Protein AF-A0A6G2VHH0-F1 (afdb_monomer)

pLDDT: mean 79.78, std 10.85, range [45.25, 90.62]

Mean predicted aligned error: 7.55 Å

Structure (mmCIF, N/CA/C/O backbone):
data_AF-A0A6G2VHH0-F1
#
_entry.id   AF-A0A6G2VHH0-F1
#
loop_
_atom_site.group_PDB
_atom_site.id
_atom_site.type_symbol
_atom_site.label_atom_id
_atom_site.label_alt_id
_atom_site.label_comp_id
_atom_site.label_asym_id
_atom_site.label_entity_id
_atom_site.label_seq_id
_atom_site.pdbx_PDB_ins_code
_atom_site.Cartn_x
_atom_site.Cartn_y
_atom_site.Cartn_z
_atom_site.occupancy
_atom_site.B_iso_or_equiv
_atom_site.auth_seq_id
_atom_site.auth_comp_id
_atom_site.auth_asym_id
_atom_site.auth_atom_id
_atom_site.pdbx_PDB_model_num
ATOM 1 N N . MET A 1 1 ? -13.113 1.738 -0.870 1.00 81.62 1 MET A N 1
ATOM 2 C CA . MET A 1 1 ? -12.111 1.497 -1.932 1.00 81.62 1 MET A CA 1
ATOM 3 C C . MET A 1 1 ? -11.086 2.628 -1.829 1.00 81.62 1 MET A C 1
ATOM 5 O O . MET A 1 1 ? -11.307 3.521 -1.015 1.00 81.62 1 MET A O 1
ATOM 9 N N . TRP A 1 2 ? -9.948 2.590 -2.519 1.00 87.44 2 TRP A N 1
ATOM 10 C CA . TRP A 1 2 ? -8.976 3.693 -2.476 1.00 87.44 2 TRP A CA 1
ATOM 11 C C . TRP A 1 2 ? -8.669 4.186 -3.881 1.00 87.44 2 TRP A C 1
ATOM 13 O O . TRP A 1 2 ? -8.480 3.372 -4.779 1.00 87.44 2 TRP A O 1
ATOM 23 N N . HIS A 1 3 ? -8.615 5.501 -4.043 1.00 87.12 3 HIS A N 1
ATOM 24 C CA . HIS A 1 3 ? -8.036 6.153 -5.210 1.00 87.12 3 HIS A CA 1
ATOM 25 C C . HIS A 1 3 ? -6.593 6.536 -4.871 1.00 87.12 3 HIS A C 1
ATOM 27 O O . HIS A 1 3 ? -6.346 7.033 -3.771 1.00 87.12 3 HIS A O 1
ATOM 33 N N . VAL A 1 4 ? -5.649 6.271 -5.768 1.00 85.75 4 VAL A N 1
ATOM 34 C CA . VAL A 1 4 ? -4.212 6.437 -5.539 1.00 85.75 4 VAL A CA 1
ATOM 35 C C . VAL A 1 4 ? -3.597 7.217 -6.687 1.00 85.75 4 VAL A C 1
ATOM 37 O O . VAL A 1 4 ? -3.705 6.806 -7.834 1.00 85.75 4 VAL A O 1
ATOM 40 N N . GLU A 1 5 ? -2.900 8.297 -6.362 1.00 85.06 5 GLU A N 1
ATOM 41 C CA . GLU A 1 5 ? -2.072 9.051 -7.297 1.00 85.06 5 GLU A CA 1
ATOM 42 C C . GLU A 1 5 ? -0.606 8.714 -7.025 1.00 85.06 5 GLU A C 1
ATOM 44 O O . GLU A 1 5 ? -0.102 8.948 -5.921 1.00 85.06 5 GLU A O 1
ATOM 49 N N . LEU A 1 6 ? 0.069 8.135 -8.018 1.00 83.69 6 LEU A N 1
ATOM 50 C CA . LEU A 1 6 ? 1.484 7.777 -7.948 1.00 83.69 6 LEU A CA 1
ATOM 51 C C . LEU A 1 6 ? 2.314 8.781 -8.739 1.00 83.69 6 LEU A C 1
ATOM 53 O O . LEU A 1 6 ? 2.083 8.946 -9.931 1.00 83.69 6 LEU A O 1
ATOM 57 N N . SER A 1 7 ? 3.318 9.387 -8.113 1.00 84.62 7 SER A N 1
ATOM 58 C CA . SER A 1 7 ? 4.265 10.277 -8.785 1.00 84.62 7 SER A CA 1
ATOM 59 C C . SER A 1 7 ? 5.703 9.873 -8.473 1.00 84.62 7 SER A C 1
ATOM 61 O O . SER A 1 7 ? 6.061 9.597 -7.328 1.00 84.62 7 SER A O 1
ATOM 63 N N . SER A 1 8 ? 6.545 9.834 -9.501 1.00 82.81 8 SER A N 1
ATOM 64 C CA . SER A 1 8 ? 7.984 9.608 -9.366 1.00 82.81 8 SER A CA 1
ATOM 65 C C . SER A 1 8 ? 8.738 10.786 -9.966 1.00 82.81 8 SER A C 1
ATOM 67 O O . SER A 1 8 ? 8.213 11.515 -10.811 1.00 82.81 8 SER A O 1
ATOM 69 N N . GLN A 1 9 ? 9.983 10.986 -9.541 1.00 75.62 9 GLN A N 1
ATOM 70 C CA . GLN A 1 9 ? 10.801 12.100 -10.010 1.00 75.62 9 GLN A CA 1
ATOM 71 C C . GLN A 1 9 ? 10.868 12.154 -11.552 1.00 75.62 9 GLN A C 1
ATOM 73 O O . GLN A 1 9 ? 11.479 11.301 -12.187 1.00 75.62 9 GLN A O 1
ATOM 78 N N . GLY A 1 10 ? 10.241 13.177 -12.145 1.00 67.06 10 GLY A N 1
ATOM 79 C CA . GLY A 1 10 ? 10.242 13.420 -13.593 1.00 67.06 10 GLY A CA 1
ATOM 80 C C . GLY A 1 10 ? 9.082 12.812 -14.392 1.00 67.06 10 GLY A C 1
ATOM 81 O O . GLY A 1 10 ? 9.044 13.036 -15.599 1.00 67.06 10 GLY A O 1
ATOM 82 N N . ASN A 1 11 ? 8.137 12.110 -13.755 1.00 74.94 11 ASN A N 1
ATOM 83 C CA . ASN A 1 11 ? 6.980 11.505 -14.424 1.00 74.94 11 ASN A CA 1
ATOM 84 C C . ASN A 1 11 ? 5.659 12.179 -14.030 1.00 74.94 11 ASN A C 1
ATOM 86 O O . ASN A 1 11 ? 5.526 12.724 -12.932 1.00 74.94 11 ASN A O 1
ATOM 90 N N . GLU A 1 12 ? 4.674 12.123 -14.930 1.00 76.50 12 GLU A N 1
ATOM 91 C CA . GLU A 1 12 ? 3.310 12.562 -14.629 1.00 76.50 12 GLU A CA 1
ATOM 92 C C . GLU A 1 12 ? 2.627 11.610 -13.631 1.00 76.50 12 GLU A C 1
ATOM 94 O O . GLU A 1 12 ? 2.903 10.405 -13.654 1.00 76.50 12 GLU A O 1
ATOM 99 N N . PRO A 1 13 ? 1.742 12.125 -12.757 1.00 76.44 13 PRO A N 1
ATOM 100 C CA . PRO A 1 13 ? 1.005 11.292 -11.822 1.00 76.44 13 PRO A CA 1
ATOM 101 C C . PRO A 1 13 ? 0.106 10.279 -12.534 1.00 76.44 13 PRO A C 1
ATOM 103 O O . PRO A 1 13 ? -0.609 10.631 -13.471 1.00 76.44 13 PRO A O 1
ATOM 106 N N . VAL A 1 14 ? 0.096 9.035 -12.054 1.00 80.19 14 VAL A N 1
ATOM 107 C CA . VAL A 1 14 ? -0.765 7.968 -12.583 1.00 80.19 14 VAL A CA 1
ATOM 108 C C . VAL A 1 14 ? -1.890 7.667 -11.584 1.00 80.19 14 VAL A C 1
ATOM 110 O O . VAL A 1 14 ? -1.580 7.297 -10.446 1.00 80.19 14 VAL A O 1
ATOM 113 N N . PRO A 1 15 ? -3.175 7.800 -11.977 1.00 81.88 15 PRO A N 1
ATOM 114 C CA . PRO A 1 15 ? -4.308 7.479 -11.117 1.00 81.88 15 PRO A CA 1
ATOM 115 C C . PRO A 1 15 ? -4.649 5.981 -11.156 1.00 81.88 15 PRO A C 1
ATOM 117 O O . PRO A 1 15 ? -4.796 5.371 -12.219 1.00 81.88 15 PRO A O 1
ATOM 120 N N . LEU A 1 16 ? -4.808 5.385 -9.977 1.00 83.88 16 LEU A N 1
ATOM 121 C CA .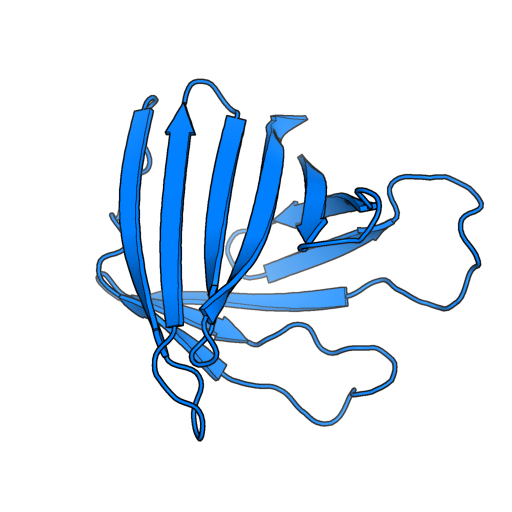 LEU A 1 16 ? -5.080 3.963 -9.768 1.00 83.88 16 LEU A CA 1
ATOM 122 C C . LEU A 1 16 ? -6.210 3.765 -8.749 1.00 83.88 16 LEU A C 1
ATOM 124 O O . LEU A 1 16 ? -6.399 4.560 -7.827 1.00 83.88 16 LEU A O 1
ATOM 128 N N . ARG A 1 17 ? -6.925 2.648 -8.863 1.00 87.12 17 ARG A N 1
ATOM 129 C CA . ARG A 1 17 ? -7.846 2.125 -7.852 1.00 87.12 17 ARG A CA 1
ATOM 130 C C . ARG A 1 17 ? -7.218 0.967 -7.114 1.00 87.12 17 ARG A C 1
ATOM 132 O O . ARG A 1 17 ? -6.664 0.058 -7.721 1.00 87.12 17 ARG A O 1
ATOM 139 N N . VAL A 1 18 ? -7.371 0.972 -5.795 1.00 85.88 18 VAL A N 1
ATOM 140 C CA . VAL A 1 18 ? -6.889 -0.105 -4.933 1.00 85.88 18 VAL A CA 1
ATOM 141 C C . VAL A 1 18 ? -8.036 -0.692 -4.115 1.00 85.88 18 VAL A C 1
ATOM 143 O O . VAL A 1 18 ? -8.698 -0.011 -3.316 1.00 85.88 18 VAL A O 1
ATOM 146 N N . GLY A 1 19 ? -8.273 -1.986 -4.320 1.00 86.88 19 GLY A N 1
ATOM 147 C CA . GLY A 1 19 ? -9.137 -2.818 -3.492 1.00 86.88 19 GLY A CA 1
ATOM 148 C C . GLY A 1 19 ? -8.320 -3.454 -2.375 1.00 86.88 19 GLY A C 1
ATOM 149 O O . GLY A 1 19 ? -7.2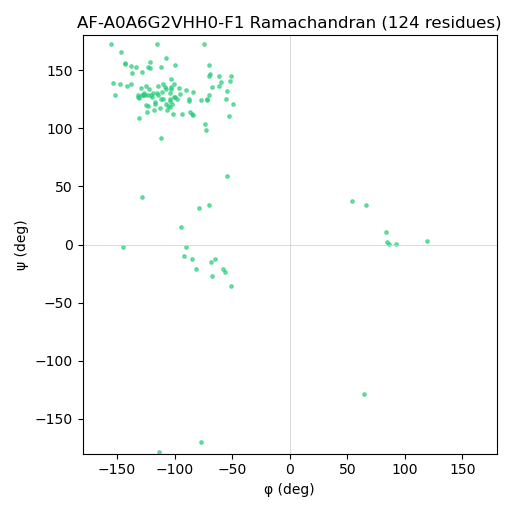48 -3.985 -2.626 1.00 86.88 19 GLY A O 1
ATOM 150 N N . VAL A 1 20 ? -8.801 -3.413 -1.130 1.00 83.94 20 VAL A N 1
ATOM 151 C CA . VAL A 1 20 ? -8.108 -4.030 0.015 1.00 83.94 20 VAL A CA 1
ATOM 152 C C . VAL A 1 20 ? -9.100 -4.863 0.814 1.00 83.94 20 VAL A C 1
ATOM 154 O O . VAL A 1 20 ? -10.166 -4.377 1.197 1.00 83.94 20 VAL A O 1
ATOM 157 N N . THR A 1 21 ? -8.738 -6.113 1.081 1.00 87.94 21 THR A N 1
ATOM 158 C CA . THR A 1 21 ? -9.442 -7.025 1.988 1.00 87.94 21 THR A CA 1
ATOM 159 C C . THR A 1 21 ? -8.573 -7.325 3.209 1.00 87.94 21 THR A C 1
ATOM 161 O O . THR A 1 21 ? -7.455 -6.831 3.313 1.00 87.94 21 THR A O 1
ATOM 164 N N . ALA A 1 22 ? -9.059 -8.165 4.129 1.00 84.75 22 ALA A N 1
ATOM 165 C CA . ALA A 1 22 ? -8.305 -8.580 5.315 1.00 84.75 22 ALA A CA 1
ATOM 166 C C . ALA A 1 22 ? -7.041 -9.416 5.018 1.00 84.75 22 ALA A C 1
ATOM 168 O O . ALA A 1 22 ? -6.252 -9.638 5.933 1.00 84.75 22 ALA A O 1
ATOM 169 N N . SER A 1 23 ? -6.860 -9.912 3.790 1.00 87.19 23 SER A N 1
ATOM 170 C CA . SER A 1 23 ? -5.717 -10.770 3.432 1.00 87.19 23 SER A CA 1
ATOM 171 C C . SER A 1 23 ? -5.176 -10.565 2.015 1.00 87.19 23 SER A C 1
ATOM 173 O O . SER A 1 23 ? -4.229 -11.241 1.616 1.00 87.19 23 SER A O 1
ATOM 175 N N . SER A 1 24 ? -5.790 -9.690 1.221 1.00 86.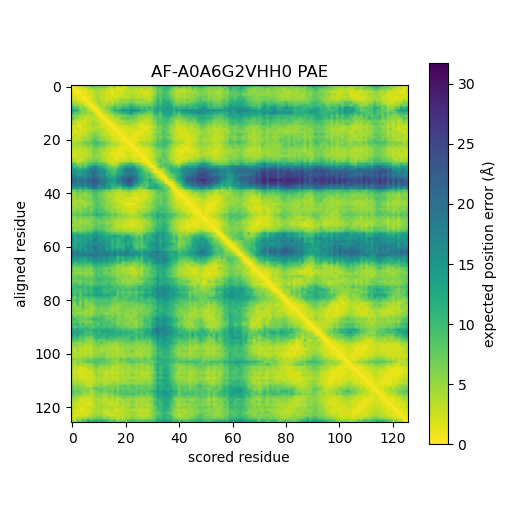62 24 SER A N 1
ATOM 176 C CA . SER A 1 24 ? -5.397 -9.437 -0.166 1.00 86.62 24 SER A CA 1
ATOM 177 C C . SER A 1 24 ? -5.617 -7.987 -0.565 1.00 86.62 24 SER A C 1
ATOM 179 O O . SER A 1 24 ? -6.316 -7.235 0.123 1.00 86.62 24 SER A O 1
ATOM 181 N N . TYR A 1 25 ? -5.022 -7.611 -1.688 1.00 86.69 25 TYR A N 1
ATOM 182 C CA . TYR A 1 25 ? -5.272 -6.345 -2.354 1.00 86.69 25 TYR A CA 1
ATOM 183 C C . TYR A 1 25 ? -5.253 -6.523 -3.873 1.00 86.69 25 TYR A C 1
ATOM 185 O O . TYR A 1 25 ? -4.643 -7.465 -4.383 1.00 86.69 25 TYR A O 1
ATOM 193 N N . THR A 1 26 ? -5.922 -5.611 -4.570 1.00 86.38 26 THR A N 1
ATOM 194 C CA . THR A 1 26 ? -5.908 -5.485 -6.029 1.00 86.38 26 THR A CA 1
ATOM 195 C C . THR A 1 26 ? -5.582 -4.049 -6.417 1.00 86.38 26 THR A C 1
ATOM 197 O O . THR A 1 26 ? -5.919 -3.124 -5.676 1.00 86.38 26 THR A O 1
ATOM 200 N N . ILE A 1 27 ? -4.922 -3.858 -7.555 1.00 84.44 27 ILE A N 1
ATOM 201 C CA . ILE A 1 27 ? -4.594 -2.553 -8.133 1.00 84.44 27 ILE A CA 1
ATOM 202 C C . ILE A 1 27 ? -5.082 -2.559 -9.576 1.00 84.44 27 ILE A C 1
ATOM 204 O O . ILE A 1 27 ? -4.753 -3.475 -10.323 1.00 84.44 27 ILE A O 1
ATOM 208 N N . GLU A 1 28 ? -5.849 -1.547 -9.955 1.00 85.00 28 GLU A N 1
ATOM 209 C CA . GLU A 1 2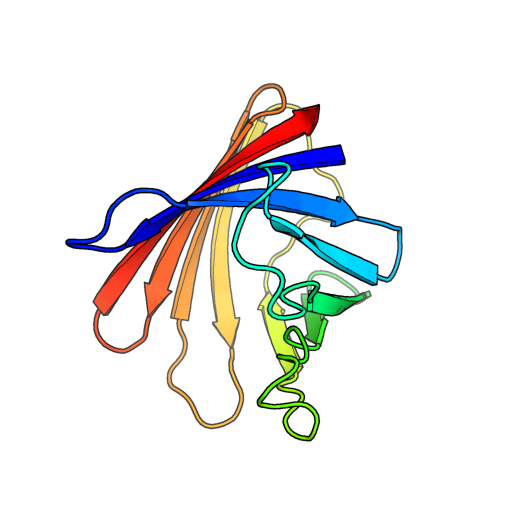8 ? -6.445 -1.399 -11.283 1.00 85.00 28 GLU A CA 1
ATOM 210 C C . GLU A 1 28 ? -6.310 0.064 -11.744 1.00 85.00 28 GLU A C 1
ATOM 212 O O . GLU A 1 28 ? -6.245 0.961 -10.901 1.00 85.00 28 GLU A O 1
ATOM 217 N N . PRO A 1 29 ? -6.275 0.362 -13.051 1.00 81.62 29 PRO A N 1
ATOM 218 C CA . PRO A 1 29 ? -6.360 1.738 -13.547 1.00 81.62 29 PRO A CA 1
ATOM 219 C C . PRO A 1 29 ? -7.684 2.421 -13.151 1.00 81.62 29 PRO A C 1
ATOM 221 O O . PRO A 1 29 ? -8.728 1.773 -13.109 1.00 81.62 29 PRO A O 1
ATOM 224 N N . ASP A 1 30 ? -7.665 3.732 -12.878 1.00 74.31 30 ASP A N 1
ATOM 225 C CA . ASP A 1 30 ? -8.884 4.478 -12.502 1.00 74.31 30 ASP A CA 1
ATOM 226 C C . ASP A 1 30 ? -9.754 4.911 -13.705 1.00 74.31 30 ASP A C 1
ATOM 228 O O . ASP A 1 30 ? -10.953 5.146 -13.542 1.00 74.31 30 ASP A O 1
ATOM 232 N N . GLU A 1 31 ? -9.188 4.986 -14.918 1.00 71.38 31 GLU A N 1
ATOM 233 C CA . GLU A 1 31 ? -9.895 5.447 -16.124 1.00 71.38 31 GLU A CA 1
ATOM 234 C C . GLU A 1 31 ? -10.490 4.310 -16.974 1.00 71.38 31 GLU A C 1
ATOM 236 O O . GLU A 1 31 ? -9.809 3.367 -17.386 1.00 71.38 31 GLU A O 1
ATOM 241 N N . GLU A 1 32 ? -11.773 4.454 -17.314 1.00 52.88 32 GLU A N 1
ATOM 242 C CA . GLU A 1 32 ? -12.503 3.580 -18.234 1.00 52.88 32 GLU A CA 1
ATOM 243 C C . GLU A 1 32 ? -12.025 3.841 -19.679 1.00 52.88 32 GLU A C 1
ATOM 245 O O . GLU A 1 32 ? -12.426 4.815 -20.315 1.00 52.88 32 GLU A O 1
ATOM 250 N N . GLY A 1 33 ? -11.120 2.996 -20.189 1.00 50.69 33 GLY A N 1
ATOM 251 C CA . GLY A 1 33 ? -10.532 3.127 -21.533 1.00 50.69 33 GLY A CA 1
ATOM 252 C C . GLY A 1 33 ? -9.012 3.311 -21.572 1.00 50.69 33 GLY A C 1
ATOM 253 O O . GLY A 1 33 ? -8.454 3.439 -22.665 1.00 50.69 33 GLY A O 1
ATOM 254 N N . ALA A 1 34 ? -8.331 3.279 -20.419 1.00 54.31 34 ALA A N 1
ATOM 255 C CA . ALA A 1 34 ? -6.887 3.059 -20.377 1.00 54.31 34 ALA A CA 1
ATOM 256 C C . ALA A 1 34 ? -6.540 1.787 -21.183 1.00 54.31 34 ALA A C 1
ATOM 258 O O . ALA A 1 34 ? -7.326 0.834 -21.148 1.00 54.31 34 ALA A O 1
ATOM 259 N N . PRO A 1 35 ? -5.425 1.763 -21.947 1.00 45.25 35 PRO A N 1
ATOM 260 C CA . PRO A 1 35 ? -5.089 0.638 -22.815 1.00 45.25 35 PRO A CA 1
ATOM 261 C C . PRO A 1 35 ? -5.202 -0.672 -22.037 1.00 45.25 35 PRO A C 1
ATOM 263 O O . PRO A 1 35 ? -4.561 -0.842 -21.001 1.00 45.25 35 PRO A O 1
ATOM 266 N N . SER A 1 36 ? -6.067 -1.547 -22.552 1.00 47.94 36 SER A N 1
ATOM 267 C CA . SER A 1 36 ? -6.511 -2.824 -21.992 1.00 47.94 36 SER A CA 1
ATOM 268 C C . SER A 1 36 ? -5.424 -3.899 -22.001 1.00 47.94 36 SER A C 1
ATOM 270 O O . SER A 1 36 ? -5.719 -5.066 -22.242 1.00 47.94 36 SER A O 1
ATOM 272 N N . ASP A 1 37 ? -4.166 -3.516 -21.818 1.00 52.75 37 ASP A N 1
ATOM 273 C CA . ASP A 1 37 ? -3.179 -4.486 -21.379 1.00 52.75 37 ASP A CA 1
ATOM 274 C C . ASP A 1 37 ? -3.533 -4.752 -19.919 1.00 52.75 37 ASP A C 1
ATOM 276 O O . ASP A 1 37 ? -3.680 -3.795 -19.161 1.00 52.75 37 ASP A O 1
ATOM 280 N N . ASP A 1 38 ? -3.765 -6.016 -19.574 1.00 54.00 38 ASP A N 1
ATOM 281 C CA . ASP A 1 38 ? -4.326 -6.559 -18.330 1.00 54.00 38 ASP A CA 1
ATOM 282 C C . ASP A 1 38 ? -3.605 -6.117 -17.035 1.00 54.00 38 ASP A C 1
ATOM 284 O O . ASP A 1 38 ? -3.123 -6.926 -16.256 1.00 54.00 38 ASP A O 1
ATOM 288 N N . ARG A 1 39 ? -3.535 -4.817 -16.750 1.00 66.75 39 ARG A N 1
ATOM 289 C CA . ARG A 1 39 ? -2.828 -4.182 -15.628 1.00 66.75 39 ARG A CA 1
ATOM 290 C C . ARG A 1 39 ? -3.601 -4.286 -14.313 1.00 66.75 39 ARG A C 1
ATOM 292 O O . ARG A 1 39 ? -3.559 -3.376 -13.492 1.00 66.75 39 ARG A O 1
ATOM 299 N N . SER A 1 40 ? -4.365 -5.355 -14.119 1.00 72.06 40 SER A N 1
ATOM 300 C CA . SER A 1 40 ? -4.894 -5.676 -12.800 1.00 72.06 40 SER A CA 1
ATOM 301 C C . SER A 1 40 ? -3.834 -6.468 -12.053 1.00 72.06 40 SER A C 1
ATOM 303 O O . SER A 1 40 ? -3.524 -7.601 -12.421 1.00 72.06 40 SER A O 1
ATOM 305 N N . TRP A 1 41 ? -3.279 -5.877 -11.006 1.00 80.56 41 TRP A N 1
ATOM 306 C CA . TRP A 1 41 ? -2.314 -6.549 -10.148 1.00 80.56 41 TRP A CA 1
ATOM 307 C C . TRP A 1 41 ? -2.994 -7.039 -8.886 1.00 80.56 41 TRP A C 1
ATOM 309 O O . TRP A 1 41 ? -3.761 -6.300 -8.271 1.00 80.56 41 TRP A O 1
ATOM 319 N N . GLU A 1 42 ? -2.666 -8.247 -8.449 1.00 83.44 42 GLU A N 1
ATOM 320 C CA . GLU A 1 42 ? -3.105 -8.768 -7.161 1.00 83.44 42 GLU A CA 1
ATOM 321 C C . GLU A 1 42 ? -1.922 -9.179 -6.29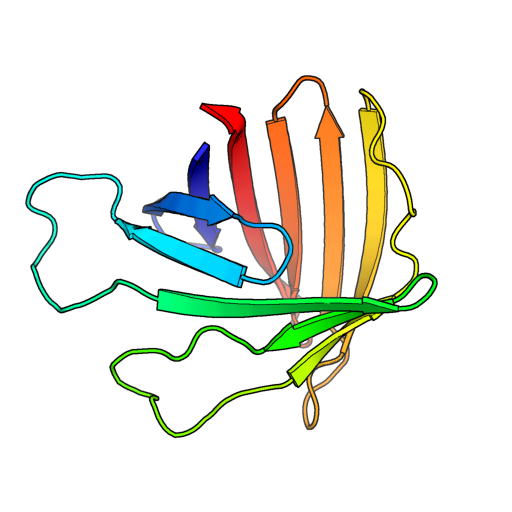1 1.00 83.44 42 GLU A C 1
ATOM 323 O O . GLU A 1 42 ? -0.846 -9.539 -6.774 1.00 83.44 42 GLU A O 1
ATOM 328 N N . GLY A 1 43 ? -2.136 -9.117 -4.981 1.00 84.06 43 GLY A N 1
ATOM 329 C CA . GLY A 1 43 ? -1.171 -9.582 -4.000 1.00 84.06 43 GLY A CA 1
ATOM 330 C C . GLY A 1 43 ? -1.829 -9.956 -2.680 1.00 84.06 43 GLY A C 1
ATOM 331 O O . GLY A 1 43 ? -3.032 -9.765 -2.451 1.00 84.06 43 GLY A O 1
ATOM 332 N N . LYS A 1 44 ? -1.021 -10.531 -1.792 1.00 87.50 44 LYS A N 1
ATOM 333 C CA . LYS A 1 44 ? -1.446 -11.005 -0.472 1.00 87.50 44 LYS A CA 1
ATOM 334 C C . LYS A 1 44 ? -0.658 -10.306 0.614 1.00 87.50 44 LYS A C 1
ATOM 336 O O . LYS A 1 44 ? 0.482 -9.900 0.413 1.00 87.50 44 LYS A O 1
ATOM 341 N N . TRP A 1 45 ? -1.277 -10.177 1.780 1.00 88.88 45 TRP A N 1
ATOM 342 C CA . TRP A 1 45 ? -0.618 -9.588 2.934 1.00 88.88 45 TRP A CA 1
ATOM 343 C C . TRP A 1 45 ? -1.012 -10.282 4.234 1.00 88.88 45 TRP A C 1
ATOM 345 O O . TRP A 1 45 ? -2.082 -10.882 4.350 1.00 88.88 45 TRP A O 1
ATOM 355 N N . ALA A 1 46 ? -0.129 -10.195 5.227 1.00 89.06 46 ALA A N 1
ATOM 356 C CA . ALA A 1 46 ? -0.380 -10.690 6.573 1.00 89.06 46 ALA A CA 1
ATOM 357 C C . ALA A 1 46 ? 0.335 -9.833 7.622 1.00 89.06 46 ALA A C 1
ATOM 359 O O . ALA A 1 46 ? 1.510 -9.502 7.471 1.00 89.06 46 ALA A O 1
ATOM 360 N N . ILE A 1 47 ? -0.346 -9.545 8.733 1.00 84.69 47 ILE A N 1
ATOM 361 C CA . ILE A 1 47 ? 0.268 -8.926 9.916 1.00 84.69 47 ILE A CA 1
ATOM 362 C C . ILE A 1 47 ? 0.556 -10.014 10.952 1.00 84.69 47 ILE A C 1
ATOM 364 O O . ILE A 1 47 ? -0.332 -10.779 11.331 1.00 84.69 47 ILE A O 1
ATOM 368 N N . ARG A 1 48 ? 1.804 -10.090 11.426 1.00 87.50 48 ARG A N 1
ATOM 369 C CA . ARG A 1 48 ? 2.217 -10.982 12.523 1.00 87.50 48 ARG A CA 1
ATOM 370 C C . ARG A 1 48 ? 3.016 -10.181 13.545 1.00 87.50 48 ARG A C 1
ATOM 372 O O . ARG A 1 48 ? 4.155 -9.795 13.288 1.00 87.50 48 ARG A O 1
ATOM 379 N N . GLY A 1 49 ? 2.423 -9.934 14.712 1.00 86.44 49 GLY A N 1
ATOM 380 C CA . GLY A 1 49 ? 2.990 -8.994 15.682 1.00 86.44 49 GLY A CA 1
ATOM 381 C C . GLY A 1 49 ? 3.007 -7.576 15.106 1.00 86.44 49 GLY A C 1
ATOM 382 O O . GLY A 1 49 ? 1.989 -7.119 14.600 1.00 86.44 49 GLY A O 1
ATOM 383 N N . SER A 1 50 ? 4.161 -6.908 15.148 1.00 84.94 50 SER A N 1
ATOM 384 C CA . SER A 1 50 ? 4.387 -5.575 14.562 1.00 84.94 50 SER A CA 1
ATOM 385 C C . SER A 1 50 ? 4.9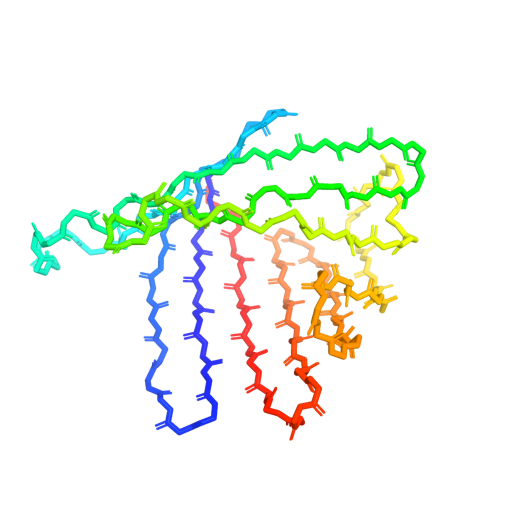70 -5.613 13.141 1.00 84.94 50 SER A C 1
ATOM 387 O O . SER A 1 50 ? 5.506 -4.612 12.666 1.00 84.94 50 SER A O 1
ATOM 389 N N . LYS A 1 51 ? 4.920 -6.770 12.467 1.00 86.25 51 LYS A N 1
ATOM 390 C CA . LYS A 1 51 ? 5.472 -6.952 11.119 1.00 86.25 51 LYS A CA 1
ATOM 391 C C . LYS A 1 51 ? 4.367 -7.152 10.094 1.00 86.25 51 LYS A C 1
ATOM 393 O O . LYS A 1 51 ? 3.498 -8.006 10.294 1.00 86.25 51 LYS A O 1
ATOM 398 N N . LEU A 1 52 ? 4.447 -6.407 8.996 1.00 85.56 52 LEU A N 1
ATOM 399 C CA . LEU A 1 52 ? 3.648 -6.611 7.793 1.00 85.56 52 LEU A CA 1
ATOM 400 C C . LEU A 1 52 ? 4.481 -7.395 6.782 1.00 85.56 52 LEU A C 1
ATOM 402 O O . LEU A 1 52 ? 5.580 -6.978 6.430 1.00 85.56 52 LEU A O 1
ATOM 406 N N . TYR A 1 53 ? 3.930 -8.511 6.325 1.00 85.94 53 TYR A N 1
ATOM 407 C CA . TYR A 1 53 ? 4.448 -9.293 5.212 1.00 85.94 53 TYR A CA 1
ATOM 408 C C . TYR A 1 53 ? 3.566 -9.020 4.002 1.00 85.94 53 TYR A C 1
ATOM 410 O O . TYR A 1 53 ? 2.338 -9.093 4.116 1.00 85.94 53 TYR A O 1
ATOM 418 N N . LEU A 1 54 ? 4.196 -8.712 2.877 1.00 85.75 54 LEU A N 1
ATOM 419 C CA . LEU A 1 54 ? 3.553 -8.437 1.605 1.00 85.75 54 LEU A CA 1
ATOM 420 C C . LEU A 1 54 ? 4.152 -9.363 0.553 1.00 85.75 54 LEU A C 1
ATOM 422 O O . LEU A 1 54 ? 5.370 -9.416 0.405 1.00 85.75 54 LEU A O 1
ATOM 426 N N . ASP A 1 55 ? 3.303 -10.057 -0.185 1.00 84.44 55 ASP A N 1
ATOM 427 C CA . ASP A 1 55 ? 3.717 -10.701 -1.423 1.00 84.44 55 ASP A CA 1
ATOM 428 C C . ASP A 1 55 ? 3.565 -9.647 -2.522 1.00 84.44 55 ASP A C 1
ATOM 430 O O . ASP A 1 55 ? 2.448 -9.177 -2.755 1.00 84.44 55 ASP A O 1
ATOM 434 N N . SER A 1 56 ? 4.684 -9.217 -3.121 1.00 68.06 56 SER A N 1
ATOM 435 C CA . SER A 1 56 ? 4.710 -8.173 -4.148 1.00 68.06 56 SER A CA 1
ATOM 436 C C . SER A 1 56 ? 3.703 -8.495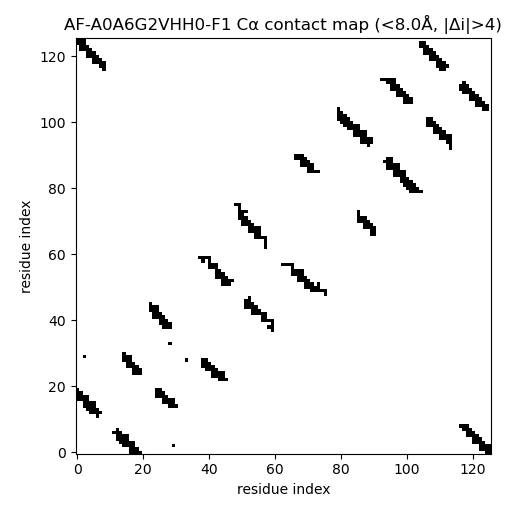 -5.248 1.00 68.06 56 SER A C 1
ATOM 438 O O . SER A 1 56 ? 3.523 -9.676 -5.570 1.00 68.06 56 SER A O 1
ATOM 440 N N . PRO A 1 57 ? 3.052 -7.474 -5.836 1.00 66.06 57 PRO A N 1
ATOM 441 C CA . PRO A 1 57 ? 2.074 -7.717 -6.878 1.00 66.06 57 PRO A CA 1
ATOM 442 C C . PRO A 1 57 ? 2.704 -8.557 -7.983 1.00 66.06 57 PRO A C 1
ATOM 444 O O . PRO A 1 57 ? 3.812 -8.276 -8.439 1.00 66.06 57 PRO A O 1
ATOM 447 N N . THR A 1 58 ? 1.995 -9.601 -8.386 1.00 61.03 58 THR A N 1
ATOM 448 C CA . THR A 1 58 ? 2.385 -10.386 -9.549 1.00 61.03 58 THR A CA 1
ATOM 449 C C . THR A 1 58 ? 2.057 -9.535 -10.773 1.00 61.03 58 THR A C 1
ATOM 451 O O . THR A 1 58 ? 0.883 -9.353 -11.093 1.00 61.03 58 THR A O 1
ATOM 454 N N . SER A 1 59 ? 3.068 -8.921 -11.402 1.00 60.28 59 SER A N 1
ATOM 455 C CA . SER A 1 59 ? 2.853 -8.260 -12.693 1.00 60.28 59 SER A CA 1
ATOM 456 C C . SER A 1 59 ? 2.362 -9.297 -13.702 1.00 60.28 59 SER A C 1
ATOM 458 O O . SER A 1 59 ? 2.898 -10.408 -13.692 1.00 60.28 59 SER A O 1
ATOM 460 N N . PRO A 1 60 ? 1.389 -8.979 -14.577 1.00 56.22 60 PRO A N 1
ATOM 461 C CA . PRO A 1 60 ? 0.980 -9.883 -15.654 1.00 56.22 60 PRO A CA 1
ATOM 462 C C . PRO A 1 60 ? 2.185 -10.373 -16.467 1.00 56.22 60 PRO A C 1
ATOM 464 O O . PRO A 1 60 ? 2.249 -11.539 -16.851 1.00 56.22 60 PRO A O 1
ATOM 467 N N . ASP A 1 61 ? 3.174 -9.491 -16.636 1.00 58.91 61 ASP A N 1
ATOM 468 C CA . ASP A 1 61 ? 4.409 -9.739 -17.380 1.00 58.91 61 ASP A CA 1
ATOM 469 C C . ASP A 1 61 ? 5.514 -10.427 -16.550 1.00 58.91 61 ASP A C 1
ATOM 471 O O . ASP A 1 61 ? 6.495 -10.911 -17.108 1.00 58.91 61 ASP A O 1
ATOM 475 N N . GLU A 1 62 ? 5.366 -10.507 -15.222 1.00 59.69 62 GLU A N 1
ATOM 476 C CA . GLU A 1 62 ? 6.351 -11.094 -14.294 1.00 59.69 62 GLU A CA 1
ATOM 477 C C . GLU A 1 62 ? 5.700 -12.133 -13.371 1.00 59.69 62 GLU A C 1
ATOM 479 O O . GLU A 1 62 ? 5.996 -12.218 -12.177 1.00 59.69 62 GLU A O 1
ATOM 484 N N . ALA A 1 63 ? 4.803 -12.949 -13.935 1.00 56.69 63 ALA A N 1
ATOM 485 C CA . ALA A 1 63 ? 3.942 -13.843 -13.166 1.00 56.69 63 ALA A CA 1
ATOM 486 C C . ALA A 1 63 ? 4.684 -14.859 -12.269 1.00 56.69 63 ALA A C 1
ATOM 488 O O . ALA A 1 63 ? 4.123 -15.394 -11.313 1.00 56.69 63 ALA A O 1
ATOM 489 N N . GLU A 1 64 ? 5.952 -15.134 -12.580 1.00 56.25 64 GLU A N 1
ATOM 490 C CA . GLU A 1 64 ? 6.779 -16.120 -11.882 1.00 56.25 64 GLU A CA 1
ATOM 491 C C . GLU A 1 64 ? 7.599 -15.534 -10.720 1.00 56.25 64 GLU A C 1
ATOM 493 O O . GLU A 1 64 ? 8.169 -16.301 -9.940 1.00 56.25 64 GLU A O 1
ATOM 498 N N . ILE A 1 65 ? 7.658 -14.204 -10.561 1.00 57.62 65 ILE A N 1
ATOM 499 C CA . ILE A 1 65 ? 8.515 -13.555 -9.560 1.00 57.62 65 ILE A CA 1
ATOM 500 C C . ILE A 1 65 ? 7.663 -12.903 -8.468 1.00 57.62 65 ILE A C 1
ATOM 502 O O . ILE A 1 65 ? 7.283 -11.737 -8.539 1.00 57.62 65 ILE A O 1
ATOM 506 N N . VAL A 1 66 ? 7.400 -13.660 -7.401 1.00 62.44 66 VAL A N 1
ATOM 507 C CA . VAL A 1 66 ? 6.801 -13.121 -6.173 1.00 62.44 66 VAL A CA 1
ATOM 508 C C . VAL A 1 66 ? 7.918 -12.749 -5.203 1.00 62.44 66 VAL A C 1
ATOM 510 O O . VAL A 1 66 ? 8.597 -13.626 -4.664 1.00 62.44 66 VAL A O 1
ATOM 513 N N . HIS A 1 67 ? 8.098 -11.455 -4.942 1.00 69.00 67 HIS A N 1
ATOM 514 C CA . HIS A 1 67 ? 8.986 -10.991 -3.882 1.00 69.00 67 HIS A CA 1
ATOM 515 C C . HIS A 1 67 ? 8.218 -10.920 -2.569 1.00 69.00 67 HIS A C 1
ATOM 517 O O . HIS A 1 67 ? 7.204 -10.235 -2.464 1.00 69.00 67 HIS A O 1
ATOM 523 N N . GLN A 1 68 ? 8.720 -11.589 -1.535 1.00 79.06 68 GLN A N 1
ATOM 524 C CA . GLN A 1 68 ? 8.206 -11.378 -0.189 1.00 79.06 68 GLN A CA 1
ATOM 525 C C . GLN A 1 68 ? 8.891 -10.161 0.429 1.00 79.06 68 GLN A C 1
ATOM 527 O O . GLN A 1 68 ? 10.076 -10.203 0.749 1.00 79.06 68 GLN A O 1
ATOM 532 N N . VAL A 1 69 ? 8.131 -9.094 0.630 1.00 83.62 69 VAL A N 1
ATOM 533 C CA . VAL A 1 69 ? 8.588 -7.839 1.225 1.00 83.62 69 VAL A CA 1
ATOM 534 C C . VAL A 1 69 ? 8.116 -7.762 2.672 1.00 83.62 69 VAL A C 1
ATOM 536 O O . VAL A 1 69 ? 7.021 -8.216 3.012 1.00 83.62 69 VAL A O 1
ATOM 539 N N . THR A 1 70 ? 8.948 -7.212 3.556 1.00 85.50 70 THR A N 1
ATOM 540 C CA . THR A 1 70 ? 8.597 -7.055 4.974 1.00 85.50 70 THR A CA 1
ATOM 541 C C . THR A 1 70 ? 8.782 -5.618 5.436 1.00 85.50 70 THR A C 1
ATOM 543 O O . THR A 1 70 ? 9.856 -5.046 5.266 1.00 85.50 70 THR A O 1
ATOM 546 N N . ALA A 1 71 ? 7.760 -5.075 6.098 1.00 85.81 71 ALA A N 1
ATOM 547 C CA . ALA A 1 71 ? 7.832 -3.816 6.830 1.00 85.81 71 ALA A CA 1
ATOM 548 C C . ALA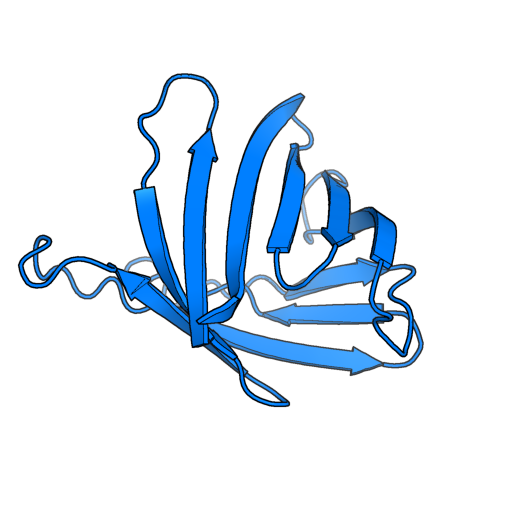 A 1 71 ? 7.746 -4.069 8.343 1.00 85.81 71 ALA A C 1
ATOM 550 O O . ALA A 1 71 ? 6.951 -4.893 8.813 1.00 85.81 71 ALA A O 1
ATOM 551 N N . SER A 1 72 ? 8.572 -3.356 9.108 1.00 84.94 72 SER A N 1
ATOM 552 C CA . SER A 1 72 ? 8.646 -3.466 10.574 1.00 84.94 72 SER A CA 1
ATOM 553 C C . SER A 1 72 ? 8.042 -2.246 11.268 1.00 84.94 72 SER A C 1
ATOM 555 O O . SER A 1 72 ? 7.923 -1.190 10.660 1.00 84.94 72 SER A O 1
ATOM 557 N N . ASP A 1 73 ? 7.682 -2.401 12.545 1.00 85.56 73 ASP A N 1
ATOM 558 C CA . ASP A 1 73 ? 7.132 -1.347 13.416 1.00 85.56 73 ASP A CA 1
ATOM 559 C C . ASP A 1 73 ? 5.750 -0.822 12.996 1.00 85.56 73 ASP A C 1
ATOM 561 O O . ASP A 1 73 ? 5.388 0.335 13.213 1.00 85.56 73 ASP A O 1
ATOM 565 N N . ILE A 1 74 ? 4.933 -1.719 12.440 1.00 83.25 74 ILE A N 1
ATOM 566 C CA . ILE A 1 74 ? 3.547 -1.429 12.076 1.00 83.25 74 ILE A CA 1
ATOM 567 C C . ILE A 1 74 ? 2.674 -1.442 13.339 1.00 83.25 74 ILE A C 1
ATOM 569 O O . ILE A 1 74 ? 2.644 -2.453 14.054 1.00 83.25 74 ILE A O 1
ATOM 573 N N . PRO A 1 75 ? 1.931 -0.361 13.634 1.00 82.06 75 PRO A N 1
ATOM 574 C CA . PRO A 1 75 ? 1.010 -0.340 14.757 1.00 82.06 75 PRO A CA 1
ATOM 575 C C . PRO A 1 75 ? -0.194 -1.248 14.490 1.00 82.06 75 PRO A C 1
ATOM 577 O O . PRO A 1 75 ? -0.715 -1.320 13.380 1.00 82.06 75 PRO A O 1
ATOM 580 N N . ALA A 1 76 ? -0.693 -1.895 15.544 1.00 72.50 76 ALA A N 1
ATOM 581 C CA . ALA A 1 76 ? -1.849 -2.793 15.459 1.00 72.50 76 ALA A CA 1
ATOM 582 C C . ALA A 1 76 ? -3.182 -2.071 15.162 1.00 72.50 76 ALA A C 1
ATOM 584 O O . ALA A 1 76 ? -4.169 -2.712 14.809 1.00 72.50 76 ALA A O 1
ATOM 585 N N . THR A 1 77 ? -3.225 -0.747 15.318 1.00 76.50 77 THR A N 1
ATOM 586 C CA . THR A 1 77 ? -4.412 0.089 15.103 1.00 76.50 77 THR A CA 1
ATOM 587 C C . THR A 1 77 ? -4.019 1.398 14.437 1.00 76.50 77 THR A C 1
ATOM 589 O O . THR A 1 77 ? -3.061 2.041 14.867 1.00 76.50 77 THR A O 1
ATOM 592 N N . ILE A 1 78 ? -4.795 1.818 13.439 1.00 73.19 78 ILE A N 1
ATOM 593 C CA . ILE A 1 78 ? -4.630 3.102 12.754 1.00 73.19 78 ILE A CA 1
ATOM 594 C C . ILE A 1 78 ? -5.681 4.060 13.322 1.00 73.19 78 ILE A C 1
ATOM 596 O O . ILE A 1 78 ? -6.880 3.829 13.169 1.00 73.19 78 ILE A O 1
ATOM 600 N N . GLY A 1 79 ? -5.227 5.090 14.040 1.00 76.19 79 GLY A N 1
ATOM 601 C CA . GLY A 1 79 ? -6.085 6.167 14.543 1.00 76.19 79 GLY A CA 1
ATOM 602 C C . GLY A 1 79 ? -6.470 7.169 13.449 1.00 76.19 79 GLY A C 1
ATOM 603 O O . GLY A 1 79 ? -6.206 6.953 12.271 1.00 76.19 79 GLY A O 1
ATOM 604 N N . GLU A 1 80 ? -7.071 8.298 13.829 1.00 79.94 80 GLU A N 1
ATOM 605 C CA . GLU A 1 80 ? -7.450 9.364 12.879 1.00 79.94 80 GLU A CA 1
ATOM 606 C C . GLU A 1 80 ? -6.248 10.076 12.244 1.00 79.94 80 GLU A C 1
ATOM 608 O O . GLU A 1 80 ? -6.354 10.583 11.123 1.00 79.94 80 GLU A O 1
ATOM 613 N N . THR A 1 81 ? -5.122 10.085 12.962 1.00 84.44 81 THR A N 1
ATOM 614 C CA . THR A 1 81 ? -3.846 10.650 12.526 1.00 84.44 81 THR A CA 1
ATOM 615 C C . THR A 1 81 ? -2.710 9.718 12.932 1.00 84.44 81 THR A C 1
ATOM 617 O O . THR A 1 81 ? -2.703 9.202 14.052 1.00 84.44 81 THR A O 1
ATOM 620 N N . LEU A 1 82 ? -1.740 9.514 12.044 1.00 86.69 82 LEU A N 1
ATOM 621 C CA . LEU A 1 82 ? -0.573 8.666 12.277 1.00 86.69 82 LEU A CA 1
ATOM 622 C C . LEU A 1 82 ? 0.598 9.138 11.407 1.00 86.69 82 LEU A C 1
ATOM 624 O O . LEU A 1 82 ? 0.399 9.466 10.244 1.00 86.69 82 LEU A O 1
ATOM 628 N N . SER A 1 83 ? 1.815 9.147 11.952 1.00 86.88 83 SER A N 1
ATOM 629 C CA . SER A 1 83 ? 3.045 9.370 11.186 1.00 86.88 83 SER A CA 1
ATOM 630 C C . SER A 1 83 ? 4.061 8.298 11.559 1.00 86.88 83 SER A C 1
ATOM 632 O O . SER A 1 83 ? 4.306 8.069 12.746 1.00 86.88 83 SER A O 1
ATOM 634 N N . LEU A 1 84 ? 4.602 7.606 10.560 1.00 86.19 84 LEU A N 1
ATOM 635 C CA . LEU A 1 84 ? 5.515 6.482 10.730 1.00 86.19 84 LEU A CA 1
ATOM 636 C C . LEU A 1 84 ? 6.670 6.568 9.741 1.00 86.19 84 LEU A C 1
ATOM 638 O O . LEU A 1 84 ? 6.506 6.988 8.598 1.00 86.19 84 LEU A O 1
ATOM 642 N N . ARG A 1 85 ? 7.828 6.082 10.177 1.00 88.44 85 ARG A N 1
ATOM 643 C CA . ARG A 1 85 ? 8.940 5.719 9.302 1.00 88.44 85 ARG A CA 1
ATOM 644 C C . ARG A 1 85 ? 9.167 4.224 9.452 1.00 88.44 85 ARG A C 1
ATOM 646 O O . ARG A 1 85 ? 9.412 3.756 10.559 1.00 88.44 85 ARG A O 1
ATOM 653 N N . LEU A 1 86 ? 9.062 3.508 8.347 1.00 86.31 86 LEU A N 1
ATOM 654 C CA . LEU A 1 86 ? 9.158 2.064 8.255 1.00 86.31 86 LEU A CA 1
ATOM 655 C C . LEU A 1 86 ? 10.395 1.710 7.442 1.00 86.31 86 LEU A C 1
ATOM 657 O O . LEU A 1 86 ? 10.635 2.304 6.392 1.00 86.31 86 LEU A O 1
ATOM 661 N N . VAL A 1 87 ? 11.137 0.715 7.914 1.00 84.38 87 VAL A N 1
ATOM 662 C CA . VAL A 1 87 ? 12.210 0.097 7.132 1.00 84.38 87 VAL A CA 1
ATOM 663 C C . VAL A 1 87 ? 11.595 -1.025 6.307 1.00 84.38 87 VAL A C 1
ATOM 665 O O . VAL A 1 87 ? 10.931 -1.909 6.865 1.00 84.38 87 VAL A O 1
ATOM 668 N N . TRP A 1 88 ? 11.784 -0.957 4.993 1.00 84.69 88 TRP A N 1
ATOM 669 C CA . TRP A 1 88 ? 11.292 -1.937 4.034 1.00 84.69 88 TRP A CA 1
ATOM 670 C C . TRP A 1 88 ? 12.433 -2.843 3.596 1.00 84.69 88 TRP A C 1
ATOM 672 O O . TRP A 1 88 ? 13.435 -2.383 3.059 1.00 84.69 88 TRP A O 1
ATOM 682 N N . HIS A 1 89 ? 12.269 -4.142 3.835 1.00 81.44 89 HIS A N 1
ATOM 683 C CA . HIS A 1 89 ? 13.261 -5.141 3.466 1.00 81.44 89 HIS A CA 1
ATOM 684 C C . HIS A 1 89 ? 12.782 -5.945 2.259 1.00 81.44 89 HIS A C 1
ATOM 686 O O . HIS A 1 89 ? 11.793 -6.685 2.354 1.00 81.44 89 HIS A O 1
ATOM 692 N N . ILE A 1 90 ? 13.509 -5.814 1.149 1.00 78.56 90 ILE A N 1
ATOM 693 C CA . ILE A 1 90 ? 13.336 -6.613 -0.065 1.00 78.56 90 ILE A CA 1
ATOM 694 C C . ILE A 1 90 ? 14.496 -7.621 -0.124 1.00 78.56 90 ILE A C 1
ATOM 696 O O . ILE A 1 90 ? 15.658 -7.209 -0.173 1.00 78.56 90 ILE A O 1
ATOM 700 N N . PRO A 1 91 ? 14.228 -8.940 -0.110 1.00 74.88 91 PRO A N 1
ATOM 701 C CA . PRO A 1 91 ? 15.277 -9.951 -0.161 1.00 74.88 91 PRO A CA 1
ATOM 702 C C . PRO A 1 91 ? 16.191 -9.772 -1.378 1.00 74.88 91 PRO A C 1
ATOM 704 O O . PRO A 1 91 ? 15.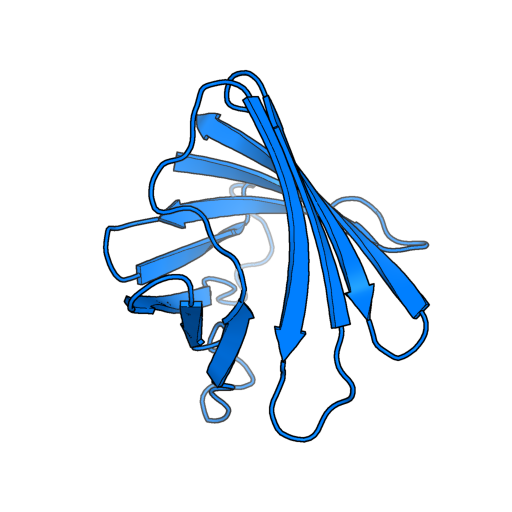724 -9.755 -2.512 1.00 74.88 91 PRO A O 1
ATOM 707 N N . GLY A 1 92 ? 17.502 -9.678 -1.142 1.00 74.88 92 GLY A N 1
ATOM 708 C CA . GLY A 1 92 ? 18.496 -9.491 -2.206 1.00 74.88 92 GLY A CA 1
ATOM 709 C C . GLY A 1 92 ? 18.721 -8.036 -2.634 1.00 74.88 92 GLY A C 1
ATOM 710 O O . GLY A 1 92 ? 19.547 -7.812 -3.514 1.00 74.88 92 GLY A O 1
ATOM 711 N N . SER A 1 93 ? 18.050 -7.071 -1.996 1.00 73.12 93 SER A N 1
ATOM 712 C CA . SER A 1 93 ? 18.261 -5.633 -2.188 1.00 73.12 93 SER A CA 1
ATOM 713 C C . SER A 1 93 ? 18.802 -4.961 -0.918 1.00 73.12 93 SER A C 1
ATOM 715 O O . SER A 1 93 ? 18.902 -5.577 0.148 1.00 73.12 93 SER A O 1
ATOM 717 N N . THR A 1 94 ? 19.172 -3.690 -1.035 1.00 78.75 94 THR A N 1
ATOM 718 C CA . THR A 1 94 ? 19.382 -2.795 0.109 1.00 78.75 94 THR A CA 1
ATOM 719 C C . THR A 1 94 ? 18.056 -2.445 0.781 1.00 78.75 94 THR A C 1
ATOM 721 O O . THR A 1 94 ? 17.005 -2.497 0.148 1.00 78.75 94 THR A O 1
ATOM 724 N N . ASP A 1 95 ? 18.114 -2.099 2.068 1.00 81.31 95 ASP A N 1
ATOM 725 C CA . ASP A 1 95 ? 16.933 -1.646 2.802 1.00 81.31 95 ASP A CA 1
ATOM 726 C C . ASP A 1 95 ? 16.448 -0.294 2.268 1.00 81.31 95 ASP A C 1
ATOM 728 O O . ASP A 1 95 ? 17.239 0.638 2.099 1.00 81.31 95 ASP A O 1
ATOM 732 N N . ASP A 1 96 ? 15.136 -0.195 2.087 1.00 87.88 96 ASP A N 1
ATOM 733 C CA . ASP A 1 96 ? 14.454 1.015 1.650 1.00 87.88 96 ASP A CA 1
ATOM 734 C C . ASP A 1 96 ? 13.836 1.757 2.841 1.00 87.88 96 ASP A C 1
ATOM 736 O O . ASP A 1 96 ? 13.448 1.169 3.862 1.00 87.88 96 ASP A O 1
ATOM 740 N N . ASP A 1 97 ? 13.674 3.069 2.679 1.00 86.75 97 ASP A N 1
ATOM 741 C CA . ASP A 1 97 ? 13.010 3.933 3.647 1.00 86.75 97 ASP A CA 1
ATOM 742 C C . ASP A 1 97 ? 11.604 4.297 3.165 1.00 86.75 97 ASP A C 1
ATOM 744 O O . ASP A 1 97 ? 11.424 4.922 2.119 1.00 86.75 97 ASP A O 1
ATOM 748 N N . VAL A 1 98 ? 10.591 3.997 3.981 1.00 87.50 98 VAL A N 1
ATOM 749 C CA . VAL A 1 98 ? 9.207 4.396 3.705 1.00 87.50 98 VAL A CA 1
ATOM 750 C C . VAL A 1 98 ? 8.683 5.278 4.822 1.00 87.50 98 VAL A C 1
ATOM 752 O O . VAL A 1 98 ? 8.712 4.924 6.000 1.00 87.50 98 VAL A O 1
ATOM 755 N N . ARG A 1 99 ? 8.169 6.449 4.460 1.00 90.12 99 ARG A N 1
ATOM 756 C CA . ARG A 1 99 ? 7.475 7.358 5.373 1.00 90.12 99 ARG A CA 1
ATOM 757 C C . ARG A 1 99 ? 5.996 7.347 5.060 1.00 90.12 99 ARG A C 1
ATOM 759 O O . ARG A 1 99 ? 5.609 7.401 3.899 1.00 90.12 99 ARG A O 1
ATOM 766 N N . ILE A 1 100 ? 5.191 7.281 6.108 1.00 88.38 100 ILE A N 1
ATOM 767 C CA . ILE A 1 100 ? 3.742 7.211 6.022 1.00 88.38 100 ILE A CA 1
ATOM 768 C C . ILE A 1 100 ? 3.147 8.301 6.893 1.00 88.38 100 ILE A C 1
ATOM 770 O O . ILE A 1 100 ? 3.450 8.385 8.082 1.00 88.38 100 ILE A O 1
ATOM 774 N N . GLU A 1 101 ? 2.248 9.080 6.316 1.00 90.12 101 GLU A N 1
ATOM 775 C CA . GLU A 1 101 ? 1.424 10.053 7.014 1.00 90.12 101 GLU A CA 1
ATOM 776 C C . GLU A 1 101 ? -0.040 9.758 6.705 1.00 90.12 101 GLU A C 1
ATOM 778 O O . GLU A 1 101 ? -0.461 9.756 5.555 1.00 90.12 101 GLU A O 1
ATOM 783 N N . TYR A 1 102 ? -0.830 9.483 7.733 1.00 87.19 102 TYR A N 1
ATOM 784 C CA . TYR A 1 102 ? -2.268 9.307 7.612 1.00 87.19 102 TYR A CA 1
ATOM 785 C C . TYR A 1 102 ? -2.965 10.409 8.385 1.00 87.19 102 TYR A C 1
ATOM 787 O O . TYR A 1 102 ? -2.653 10.641 9.554 1.00 87.19 102 TYR A O 1
ATOM 795 N N . ALA A 1 103 ? -3.922 11.068 7.746 1.00 89.69 103 ALA A N 1
ATOM 796 C CA . ALA A 1 103 ? -4.789 12.034 8.392 1.00 89.69 103 ALA A CA 1
ATOM 797 C C . ALA A 1 103 ? -6.139 12.079 7.677 1.00 89.69 103 ALA A C 1
ATOM 799 O O . ALA A 1 103 ? -6.207 12.277 6.467 1.00 89.69 103 ALA A O 1
ATOM 800 N N . LYS A 1 104 ? -7.230 11.951 8.442 1.00 86.75 104 LYS A N 1
ATOM 801 C CA . LYS A 1 104 ? -8.602 12.228 7.965 1.00 86.75 104 LYS A CA 1
ATOM 802 C C . LYS A 1 104 ? -9.010 11.469 6.686 1.00 86.75 104 LYS A C 1
ATOM 804 O O . LYS A 1 104 ? -9.727 12.012 5.854 1.00 86.75 104 LYS A O 1
ATOM 809 N N . GLY A 1 105 ? -8.588 10.213 6.535 1.00 84.50 105 GLY A N 1
ATOM 810 C CA . GLY A 1 105 ? -8.938 9.392 5.365 1.00 84.50 105 GLY A CA 1
ATOM 811 C C . GLY A 1 105 ? -8.014 9.562 4.155 1.00 84.50 105 GLY A C 1
ATOM 812 O O . GLY A 1 105 ? -8.216 8.873 3.155 1.00 84.50 105 GLY A O 1
ATOM 813 N N . THR A 1 106 ? -6.990 10.409 4.264 1.00 88.50 106 THR A N 1
ATOM 814 C CA . THR A 1 106 ? -5.913 10.554 3.281 1.00 88.50 106 THR A CA 1
ATOM 815 C C . THR A 1 106 ? -4.631 9.942 3.836 1.00 88.50 106 THR A C 1
ATOM 817 O O . THR A 1 106 ? -4.271 10.162 4.993 1.00 88.50 106 THR A O 1
ATOM 820 N N . LEU A 1 107 ? -3.956 9.157 3.005 1.00 89.19 107 LEU A N 1
ATOM 821 C CA . LEU A 1 107 ? -2.686 8.500 3.275 1.00 89.19 107 LEU A CA 1
ATOM 822 C C . LEU A 1 107 ? -1.646 9.043 2.292 1.00 89.19 107 LEU A C 1
ATOM 824 O O . LEU A 1 107 ? -1.834 8.936 1.088 1.00 89.19 107 LEU A O 1
ATOM 828 N N . HIS A 1 108 ? -0.557 9.605 2.796 1.00 90.56 108 HIS A N 1
ATOM 829 C CA . HIS A 1 108 ? 0.578 10.071 2.012 1.00 90.56 108 HIS A CA 1
ATOM 830 C C . HIS A 1 108 ? 1.786 9.180 2.309 1.00 90.56 108 HIS A C 1
ATOM 832 O O . HIS A 1 108 ? 2.153 8.977 3.470 1.00 90.56 108 HIS A O 1
ATOM 838 N N . ILE A 1 109 ? 2.369 8.606 1.261 1.00 89.75 109 ILE A N 1
ATOM 839 C CA . ILE A 1 109 ? 3.486 7.669 1.333 1.00 89.75 109 ILE A CA 1
ATOM 840 C C . ILE A 1 109 ? 4.647 8.267 0.555 1.00 89.75 109 ILE A C 1
ATOM 842 O O . ILE A 1 109 ? 4.496 8.628 -0.606 1.00 89.75 109 ILE A O 1
ATOM 846 N N . VAL A 1 110 ? 5.815 8.329 1.183 1.00 90.25 110 VAL A N 1
ATOM 847 C CA . VAL A 1 110 ? 7.068 8.687 0.518 1.00 90.25 110 VAL A CA 1
ATOM 848 C C . VAL A 1 110 ? 8.002 7.497 0.630 1.00 90.25 110 VAL A C 1
ATOM 850 O O . VAL A 1 110 ? 8.395 7.123 1.736 1.00 90.25 110 VAL A O 1
ATOM 853 N N . HIS A 1 111 ? 8.350 6.911 -0.505 1.00 88.31 111 HIS A N 1
ATOM 854 C CA . HIS A 1 111 ? 9.331 5.840 -0.618 1.00 88.31 111 HIS A CA 1
ATOM 855 C C . HIS A 1 111 ? 10.633 6.411 -1.168 1.00 88.31 111 HIS A C 1
ATOM 857 O O . HIS A 1 111 ? 10.626 7.213 -2.103 1.00 88.31 111 HIS A O 1
ATOM 863 N N . ILE A 1 112 ? 11.737 6.040 -0.529 1.00 87.44 112 ILE A N 1
ATOM 864 C CA . ILE A 1 112 ? 13.091 6.314 -0.989 1.00 87.44 112 ILE A CA 1
ATOM 865 C C . ILE A 1 112 ? 13.781 4.960 -1.078 1.00 87.44 112 ILE A C 1
ATOM 867 O O . ILE A 1 112 ? 13.959 4.301 -0.048 1.00 87.44 112 ILE A O 1
ATOM 871 N N . ASP A 1 113 ? 14.118 4.547 -2.294 1.00 85.50 113 ASP A N 1
ATOM 872 C CA . ASP A 1 113 ? 14.823 3.288 -2.509 1.00 85.50 113 ASP A CA 1
ATOM 873 C C . ASP A 1 113 ? 16.307 3.385 -2.116 1.00 85.50 113 ASP A C 1
ATOM 875 O O . ASP A 1 113 ? 16.828 4.460 -1.790 1.00 85.50 113 ASP A O 1
ATOM 879 N N . GLY A 1 114 ? 17.000 2.247 -2.137 1.00 78.88 114 GLY A N 1
ATOM 880 C CA . GLY A 1 114 ? 18.436 2.167 -1.859 1.00 78.88 114 GLY A CA 1
ATOM 881 C C . GLY A 1 114 ? 19.336 3.053 -2.731 1.00 78.88 114 GLY A C 1
ATOM 882 O O . GLY A 1 114 ? 20.426 3.424 -2.287 1.00 78.88 114 GLY A O 1
ATOM 883 N N . ASP A 1 115 ? 18.877 3.440 -3.924 1.00 83.50 115 ASP A N 1
ATOM 884 C CA . ASP A 1 115 ? 19.582 4.339 -4.845 1.00 83.50 115 ASP A CA 1
ATOM 885 C C . ASP A 1 115 ? 19.225 5.823 -4.610 1.00 83.50 115 ASP A C 1
ATOM 887 O O . ASP A 1 115 ? 19.802 6.727 -5.225 1.00 83.50 115 ASP A O 1
ATOM 891 N N . GLY A 1 116 ? 18.315 6.101 -3.672 1.00 82.12 116 GLY A N 1
ATOM 892 C CA . GLY A 1 116 ? 17.868 7.439 -3.302 1.00 82.12 116 GLY A CA 1
ATOM 893 C C . GLY A 1 116 ? 16.768 8.002 -4.203 1.00 82.12 116 GLY A C 1
ATOM 894 O O . GLY A 1 116 ? 16.459 9.195 -4.096 1.00 82.12 116 GLY A O 1
ATOM 895 N N . ILE A 1 117 ? 16.172 7.187 -5.078 1.00 84.75 117 ILE A N 1
ATOM 896 C CA . ILE A 1 117 ? 15.047 7.591 -5.921 1.00 84.75 117 ILE A CA 1
ATOM 897 C C . ILE A 1 117 ? 13.823 7.762 -5.035 1.00 84.75 117 ILE A C 1
ATOM 899 O O . ILE A 1 117 ? 13.453 6.886 -4.256 1.00 84.75 117 ILE A O 1
ATOM 903 N N . ARG A 1 118 ? 13.183 8.924 -5.167 1.00 90.06 118 ARG A N 1
ATOM 904 C CA . ARG A 1 118 ? 11.997 9.280 -4.396 1.00 90.06 118 ARG A CA 1
ATOM 905 C C . ARG A 1 118 ? 10.731 9.077 -5.217 1.00 90.06 118 ARG A C 1
ATOM 907 O O . ARG A 1 118 ? 10.574 9.673 -6.285 1.00 90.06 118 ARG A O 1
ATOM 914 N N . THR A 1 119 ? 9.808 8.321 -4.640 1.00 87.31 119 THR A N 1
ATOM 915 C CA . THR A 1 119 ? 8.458 8.096 -5.157 1.00 87.31 119 THR A CA 1
ATOM 916 C C . THR A 1 119 ? 7.440 8.528 -4.107 1.00 87.31 119 THR A C 1
ATOM 918 O O . THR A 1 119 ? 7.584 8.216 -2.924 1.00 87.31 119 THR A O 1
ATOM 921 N N . GLU A 1 120 ? 6.422 9.272 -4.527 1.00 90.62 120 GLU A N 1
ATOM 922 C CA . GLU A 1 120 ? 5.358 9.776 -3.660 1.00 90.62 120 GLU A CA 1
ATOM 923 C C . GLU A 1 120 ? 4.007 9.224 -4.104 1.00 90.62 120 GLU A C 1
ATOM 925 O O . GLU A 1 120 ? 3.644 9.306 -5.280 1.00 90.62 120 GLU A O 1
ATOM 930 N N . CYS A 1 121 ? 3.254 8.691 -3.145 1.00 86.50 121 CYS A N 1
ATOM 931 C CA . CYS A 1 121 ? 1.918 8.158 -3.365 1.00 86.50 121 CYS A CA 1
ATOM 932 C C . CYS A 1 121 ? 0.927 8.873 -2.452 1.00 86.50 121 CYS A C 1
ATOM 934 O O . CYS A 1 121 ? 1.112 8.903 -1.232 1.00 86.50 121 CYS A O 1
ATOM 936 N N . THR A 1 122 ? -0.162 9.376 -3.021 1.00 89.44 122 THR A N 1
ATOM 937 C CA . THR A 1 122 ? -1.291 9.901 -2.247 1.00 89.44 122 THR A CA 1
ATOM 938 C C . THR A 1 122 ? -2.497 9.002 -2.447 1.00 89.44 122 THR A C 1
ATOM 940 O O . THR A 1 122 ? -3.000 8.869 -3.556 1.00 89.44 122 THR A O 1
ATOM 943 N N . CYS A 1 123 ? -2.978 8.386 -1.369 1.00 88.19 123 CYS A N 1
ATOM 944 C CA . CYS A 1 123 ? -4.144 7.515 -1.377 1.00 88.19 123 CYS A CA 1
ATOM 945 C C . CYS A 1 123 ? -5.307 8.180 -0.634 1.00 88.19 123 CYS A C 1
ATOM 947 O O . CYS A 1 123 ? -5.199 8.519 0.547 1.00 88.19 123 CYS A O 1
ATOM 949 N N . THR A 1 124 ? -6.451 8.298 -1.295 1.00 88.44 124 THR A N 1
ATOM 950 C CA . THR A 1 124 ? -7.680 8.855 -0.726 1.00 88.44 124 THR A CA 1
ATOM 951 C C . THR A 1 124 ? -8.749 7.778 -0.642 1.00 88.44 124 THR A C 1
ATOM 953 O O . THR A 1 124 ? -9.022 7.067 -1.614 1.00 88.44 124 THR A O 1
ATOM 956 N N . ARG A 1 125 ? -9.354 7.629 0.540 1.00 85.25 125 ARG A N 1
ATOM 957 C CA . ARG A 1 125 ? -10.439 6.670 0.746 1.00 85.25 125 ARG A CA 1
ATOM 958 C C . ARG A 1 125 ? -11.709 7.163 0.047 1.00 85.25 125 ARG A C 1
ATOM 960 O O . ARG A 1 125 ? -12.175 8.261 0.343 1.00 85.25 125 ARG A O 1
ATOM 967 N N . ILE A 1 126 ? -12.265 6.319 -0.822 1.00 81.62 126 ILE A N 1
ATOM 968 C CA . ILE A 1 126 ? -13.532 6.528 -1.541 1.00 81.62 126 ILE A CA 1
ATOM 969 C C . ILE A 1 126 ? -14.603 5.532 -1.087 1.00 81.62 126 ILE A C 1
ATOM 971 O O . ILE A 1 126 ? -14.261 4.351 -0.787 1.00 81.62 126 ILE A O 1
#

Foldseek 3Di:
DKWKWKDWVPDDTFIWDWDDDPWKIWIGGPDDPDPPPPQIWMWTWDDDPQKIWIFPTCGPVNNPDTWTKMWGRHDPDDDQWDWDWIWIDTPPADIKIWIWTHHRQKIWIWIQGPVRTIMIMIMGDD

Solvent-accessible surface area (backbone atoms only — not comparable to full-atom values): 6840 Å² total; per-residue (Å²): 84,30,42,32,40,40,35,43,84,94,52,77,70,47,61,28,33,36,47,76,60,98,49,35,38,38,38,34,70,61,60,96,78,59,77,85,65,74,64,61,28,46,34,40,42,49,77,59,85,41,31,38,40,34,40,42,57,34,42,78,90,40,69,87,58,71,48,66,33,39,37,46,81,46,71,93,68,87,67,70,58,48,77,49,77,29,54,35,44,42,85,94,58,63,65,23,46,34,36,41,39,35,46,83,63,35,36,41,38,40,39,31,44,70,89,65,55,52,35,42,35,44,35,37,67,91

Sequence (126 aa):
MWHVELSSQGNEPVPLRVGVTASSYTIEPDEEGAPSDDRSWEGKWAIRGSKLYLDSPTSPDEAEIVHQVTASDIPATIGETLSLRLVWHIPGSTDDDVRIEYAKGTLHIVHIDGDGIRTECTCTRI

Radius of gyration: 14.73 Å; Cα contacts (8 Å, |Δi|>4): 283; chains: 1; bounding box: 33×30×38 Å

Nearest PDB structures (foldseek):
  8wkh-assembly1_A  TM=4.872E-01  e=6.180E-03  Blomia tropicalis
  1ftp-assembly1_B  TM=5.072E-01  e=6.972E-02  Schistocerca gregaria
  2flj-assembly1_A  TM=5.017E-01  e=9.563E-02  Locusta migratoria
  2fjt-assembly1_B  TM=2.845E-01  e=1.199E+00  Yersinia pestis KIM10+

Secondary structure (DSSP, 8-state):
-EEEEEEETTS--EEEEEEE-SSEEEEEESSTTS--S---EEEEEEEETTEEEEEEEE-GGGTT---EEEE----SS--SEEEEEEEEE-TTSPPEEEEEEEETTEEEEEEE-TT--EEEEEEEE-